Protein AF-A0A8S0SM61-F1 (afdb_monomer)

Mean predicted aligned error: 13.25 Å

Solvent-accessible surface area (backbone atoms only — not comparable to full-atom values): 6289 Å² total; per-residue (Å²): 114,73,71,60,57,52,53,65,54,49,54,59,51,64,63,46,47,63,54,53,51,51,54,50,49,52,52,49,52,50,53,49,47,65,69,76,47,83,88,68,89,76,81,65,53,84,92,44,52,89,74,54,91,76,82,86,75,96,63,91,78,86,83,78,90,63,90,81,80,84,63,94,85,59,80,90,80,83,89,86,82,88,78,92,87,77,86,88,122

Foldseek 3Di:
DVVVVVVVVVVVVVVVVVVVVVVVVVVVVVVVCVVVDDDDDDDDDPVCVVVDADDDDPDDDDDPPDDDDDDPPDDDDDDDDDDDRDDPD

Radius of gyration: 27.91 Å; Cα contacts (8 Å, |Δi|>4): 7; chains: 1; bounding box: 59×35×70 Å

Secondary structure (DSSP, 8-state):
-HHHHHHHHHHHHHHHHHHHHHHHHHHHHHHHHHHH---------GGGGGGS------S-------SS---TTSPP-------------

Organism: NCBI:txid158383

Structure (mmCIF, N/CA/C/O backbone):
data_AF-A0A8S0SM61-F1
#
_entry.id   AF-A0A8S0SM61-F1
#
loop_
_atom_site.group_PDB
_atom_site.id
_atom_site.typ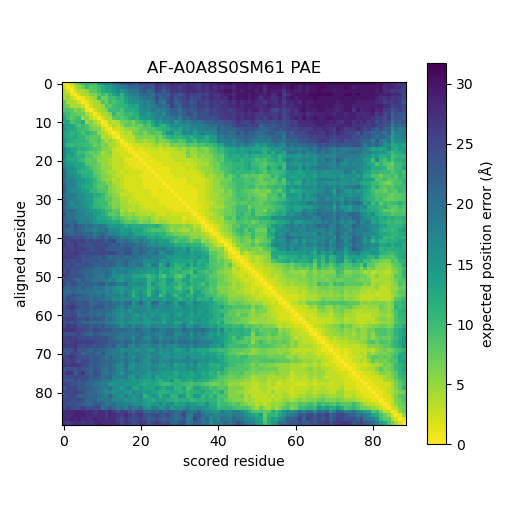e_symbol
_atom_site.label_atom_id
_atom_site.label_alt_id
_atom_site.label_comp_id
_atom_site.label_asym_id
_atom_site.label_entity_id
_atom_site.label_seq_id
_atom_site.pdbx_PDB_ins_code
_atom_site.Cartn_x
_atom_site.Cartn_y
_atom_site.Cartn_z
_atom_site.occupancy
_atom_site.B_iso_or_equiv
_atom_site.auth_seq_id
_atom_site.auth_comp_id
_atom_site.auth_asym_id
_atom_site.auth_atom_id
_atom_site.pdbx_PDB_model_num
ATOM 1 N N . MET A 1 1 ? -44.427 -10.886 42.025 1.00 56.38 1 MET A N 1
ATOM 2 C CA . MET A 1 1 ? -44.467 -10.108 40.768 1.00 56.38 1 MET A CA 1
ATOM 3 C C . MET A 1 1 ? -43.387 -9.032 40.737 1.00 56.38 1 MET A C 1
ATOM 5 O O . MET A 1 1 ? -42.583 -9.107 39.833 1.00 56.38 1 MET A O 1
ATOM 9 N N . ALA A 1 2 ? -43.245 -8.172 41.756 1.00 60.53 2 ALA A N 1
ATOM 10 C CA . ALA A 1 2 ? -42.217 -7.111 41.785 1.00 60.53 2 ALA A CA 1
ATOM 11 C C . ALA A 1 2 ? -40.745 -7.567 41.602 1.00 60.53 2 ALA A C 1
ATOM 13 O O . ALA A 1 2 ? -39.974 -6.891 40.941 1.00 60.53 2 ALA A O 1
ATOM 14 N N . VAL A 1 3 ? -40.364 -8.739 42.127 1.00 60.00 3 VAL A N 1
ATOM 15 C CA . VAL A 1 3 ? -38.977 -9.254 42.043 1.00 60.00 3 VAL A CA 1
ATOM 16 C C . VAL A 1 3 ? -38.571 -9.640 40.613 1.00 60.00 3 VAL A C 1
ATOM 18 O O . VAL A 1 3 ? -37.402 -9.578 40.261 1.00 60.00 3 VAL A O 1
ATOM 21 N N . ILE A 1 4 ? -39.527 -10.047 39.773 1.00 59.50 4 ILE A N 1
ATOM 22 C CA . ILE A 1 4 ? -39.238 -10.488 38.399 1.00 59.50 4 ILE A CA 1
ATOM 23 C C . ILE A 1 4 ? -39.035 -9.266 37.489 1.00 59.50 4 ILE A C 1
ATOM 25 O O . ILE A 1 4 ? -38.171 -9.300 36.617 1.00 59.50 4 ILE A O 1
ATOM 29 N N . ASP A 1 5 ? -39.765 -8.175 37.741 1.00 59.62 5 ASP A N 1
ATOM 30 C CA . ASP A 1 5 ? -39.639 -6.916 36.999 1.00 59.62 5 ASP A CA 1
ATOM 31 C C . ASP A 1 5 ? -38.295 -6.207 37.270 1.00 59.62 5 ASP A C 1
ATOM 33 O O . ASP A 1 5 ? -37.684 -5.700 36.332 1.00 59.62 5 ASP A O 1
ATOM 37 N N . GLU A 1 6 ? -37.771 -6.228 38.505 1.00 57.97 6 GLU A N 1
ATOM 38 C CA . GLU A 1 6 ? -36.435 -5.675 38.816 1.00 57.97 6 GLU A CA 1
ATOM 39 C C . GLU A 1 6 ? -35.302 -6.450 38.123 1.00 57.97 6 GLU A C 1
ATOM 41 O O . GLU A 1 6 ? -34.416 -5.848 37.517 1.00 57.97 6 GLU A O 1
ATOM 46 N N . ILE A 1 7 ? -35.369 -7.786 38.115 1.00 59.28 7 ILE A N 1
ATOM 47 C CA . ILE A 1 7 ? -34.370 -8.647 37.456 1.00 59.28 7 ILE A CA 1
ATOM 48 C C . ILE A 1 7 ? -34.341 -8.402 35.938 1.00 59.28 7 ILE A C 1
ATOM 50 O O . ILE A 1 7 ? -33.269 -8.359 35.326 1.00 59.28 7 ILE A O 1
ATOM 54 N N . PHE A 1 8 ? -35.508 -8.211 35.315 1.00 59.81 8 PHE A N 1
ATOM 55 C CA . PHE A 1 8 ? -35.606 -7.910 33.884 1.00 59.81 8 PHE A CA 1
ATOM 56 C C . PHE A 1 8 ? -35.116 -6.505 33.516 1.00 59.81 8 PHE A C 1
ATOM 58 O O . PHE A 1 8 ? -34.783 -6.292 32.353 1.00 59.81 8 PHE A O 1
ATOM 65 N N . VAL A 1 9 ? -35.043 -5.566 34.465 1.00 61.12 9 VAL A N 1
ATOM 66 C CA . VAL A 1 9 ? -34.484 -4.219 34.256 1.00 61.12 9 VAL A CA 1
ATOM 67 C C . VAL A 1 9 ? -32.973 -4.194 34.511 1.00 61.12 9 VAL A C 1
ATOM 69 O O . VAL A 1 9 ? -32.241 -3.551 33.757 1.00 61.12 9 VAL A O 1
ATOM 72 N N . GLU A 1 10 ? -32.474 -4.932 35.504 1.00 61.53 10 GLU A N 1
ATOM 73 C CA . GLU A 1 10 ? -31.042 -4.971 35.839 1.00 61.53 10 GLU A CA 1
ATOM 74 C C . GLU A 1 10 ? -30.189 -5.719 34.802 1.00 61.53 10 GLU A C 1
ATOM 76 O O . GLU A 1 10 ? -29.100 -5.258 34.447 1.00 61.53 10 GLU A O 1
ATOM 81 N N . ILE A 1 11 ? -30.673 -6.842 34.259 1.00 66.06 11 ILE A N 1
ATOM 82 C CA . ILE A 1 11 ? -29.910 -7.658 33.295 1.00 66.06 11 ILE A CA 1
ATOM 83 C C . ILE A 1 11 ? -29.586 -6.892 31.991 1.00 66.06 11 ILE A C 1
ATOM 85 O O . ILE A 1 11 ? -28.426 -6.910 31.568 1.00 66.06 11 ILE A O 1
ATOM 89 N N . PRO A 1 12 ? -30.531 -6.176 31.347 1.00 67.62 12 PRO A N 1
ATOM 90 C CA . PRO A 1 12 ? -30.236 -5.356 30.173 1.00 67.62 12 PRO A CA 1
ATOM 91 C C . PRO A 1 12 ? -29.209 -4.259 30.454 1.00 67.62 12 PRO A C 1
ATOM 93 O O . PRO A 1 12 ? -28.322 -4.035 29.632 1.00 67.62 12 PRO A O 1
ATOM 96 N N . ILE A 1 13 ? -29.287 -3.601 31.615 1.00 70.69 13 ILE A N 1
ATOM 97 C CA . ILE A 1 13 ? -28.367 -2.522 32.006 1.00 70.69 13 ILE A CA 1
ATOM 98 C C . ILE A 1 13 ? -26.945 -3.069 32.193 1.00 70.69 13 ILE A C 1
ATOM 100 O O . ILE A 1 13 ? -25.985 -2.480 31.690 1.00 70.69 13 ILE A O 1
ATOM 104 N N . LEU A 1 14 ? -26.807 -4.229 32.841 1.00 71.12 14 LEU A N 1
ATOM 105 C CA . LEU A 1 14 ? -25.519 -4.893 33.062 1.00 71.12 14 LEU A CA 1
ATOM 106 C C . LEU A 1 14 ? -24.841 -5.343 31.760 1.00 71.12 14 LEU A C 1
ATOM 108 O O . LEU A 1 14 ? -23.615 -5.344 31.682 1.00 71.12 14 LEU A O 1
ATOM 112 N N . ILE A 1 15 ? -25.611 -5.679 30.722 1.00 74.94 15 ILE A N 1
ATOM 113 C CA . ILE A 1 15 ? -25.076 -6.040 29.397 1.00 74.94 15 ILE A CA 1
ATOM 114 C C . ILE A 1 15 ? -24.692 -4.788 28.588 1.00 74.94 15 ILE A C 1
ATOM 116 O O . ILE A 1 15 ? -23.723 -4.803 27.826 1.00 74.94 15 ILE A O 1
ATOM 120 N N . GLN A 1 16 ? -25.434 -3.690 28.753 1.00 77.94 16 GLN A N 1
ATOM 121 C CA . GLN A 1 16 ? -25.190 -2.422 28.055 1.00 77.94 16 GLN A CA 1
ATOM 122 C C . GLN A 1 16 ? -23.974 -1.678 28.625 1.00 77.94 16 GLN A C 1
ATOM 124 O O . GLN A 1 16 ? -23.246 -1.027 27.877 1.00 77.94 16 GLN A O 1
ATOM 129 N N . LEU A 1 17 ? -23.711 -1.803 29.928 1.00 83.62 17 LEU A N 1
ATOM 130 C CA . LEU A 1 17 ? -22.649 -1.069 30.617 1.00 83.62 17 LEU A CA 1
ATOM 131 C C . LEU A 1 17 ? -21.235 -1.334 30.043 1.00 83.62 17 LEU A C 1
ATOM 133 O O . LEU A 1 17 ? -20.558 -0.361 29.707 1.00 83.62 17 LEU A O 1
ATOM 137 N N . PRO A 1 18 ? -20.775 -2.586 29.833 1.00 86.56 18 PRO A N 1
ATOM 138 C CA . PRO A 1 18 ? -19.469 -2.856 29.226 1.00 86.56 18 PRO A CA 1
ATOM 139 C C . PRO A 1 18 ? -19.327 -2.286 27.811 1.00 86.56 18 PRO A C 1
ATOM 141 O O . PRO A 1 18 ? -18.258 -1.795 27.444 1.00 86.56 18 PRO A O 1
ATOM 144 N N . LYS A 1 19 ? -20.407 -2.327 27.019 1.00 87.94 19 LYS A N 1
ATOM 145 C CA . LYS A 1 19 ? -20.433 -1.778 25.660 1.00 87.94 19 LYS A CA 1
ATOM 146 C C . LYS A 1 19 ? -20.278 -0.258 25.691 1.00 87.94 19 LYS A C 1
ATOM 148 O O . LYS A 1 19 ? -19.393 0.271 25.023 1.00 87.94 19 LYS A O 1
ATOM 153 N N . THR A 1 20 ? -21.061 0.420 26.526 1.00 88.56 20 THR A N 1
ATOM 154 C CA . THR A 1 20 ? -21.006 1.878 26.689 1.00 88.56 20 THR A CA 1
ATOM 155 C C . THR A 1 20 ? -19.650 2.342 27.214 1.00 88.56 20 THR A C 1
ATOM 157 O O . THR A 1 20 ? -19.103 3.324 26.713 1.00 88.56 20 THR A O 1
ATOM 160 N N . ILE A 1 21 ? -19.063 1.627 28.181 1.00 91.12 21 ILE A N 1
ATOM 161 C CA . ILE A 1 21 ? -17.715 1.925 28.690 1.00 91.12 21 ILE A CA 1
ATOM 162 C C . ILE A 1 21 ? -16.677 1.797 27.572 1.00 91.12 21 ILE A C 1
ATOM 164 O O . ILE A 1 21 ? -15.870 2.707 27.395 1.00 91.12 21 ILE A O 1
ATOM 168 N N . LYS A 1 22 ? -16.721 0.714 26.785 1.00 94.25 22 LYS A N 1
ATOM 169 C CA . LYS A 1 22 ? -15.796 0.495 25.664 1.00 94.25 22 LYS A CA 1
ATOM 170 C C . LYS A 1 22 ? -15.925 1.576 24.589 1.00 94.25 22 LYS A C 1
ATOM 172 O O . LYS A 1 22 ? -14.923 2.098 24.108 1.00 94.25 22 LYS A O 1
ATOM 177 N N . GLU A 1 23 ? -17.146 1.928 24.205 1.00 94.81 23 GLU A N 1
ATOM 178 C CA . GLU A 1 23 ? -17.388 2.989 23.220 1.00 94.81 23 GLU A CA 1
ATOM 179 C C . GLU A 1 23 ? -16.899 4.345 23.742 1.00 94.81 23 GLU A C 1
ATOM 181 O O . GLU A 1 23 ? -16.248 5.097 23.017 1.00 94.81 23 GLU A O 1
ATOM 186 N N . THR A 1 24 ? -17.134 4.632 25.023 1.00 94.38 24 THR A N 1
ATOM 187 C CA . THR A 1 24 ? -16.681 5.872 25.664 1.00 94.38 24 THR A CA 1
ATOM 188 C C . THR A 1 24 ? -15.158 5.927 25.757 1.00 94.38 24 THR A C 1
ATOM 190 O O . THR A 1 24 ? -14.575 6.969 25.464 1.00 94.38 24 THR A O 1
ATOM 193 N N . SER A 1 25 ? -14.494 4.816 26.096 1.00 94.25 25 SER A N 1
ATOM 194 C CA . SER A 1 25 ? -13.032 4.764 26.150 1.00 94.25 25 SER A CA 1
ATOM 195 C C . SER A 1 25 ? -12.410 4.977 24.772 1.00 94.25 25 SER A C 1
ATOM 197 O O . SER A 1 25 ? -11.454 5.735 24.661 1.00 94.25 25 SER A O 1
ATOM 199 N N . VAL A 1 26 ? -12.981 4.382 23.715 1.00 95.75 26 VAL A N 1
ATOM 200 C CA . VAL A 1 26 ? -12.521 4.602 22.332 1.00 95.75 26 VAL A CA 1
ATOM 201 C C . VAL A 1 26 ? -12.657 6.073 21.944 1.00 95.75 26 VAL A C 1
ATOM 203 O O . VAL A 1 26 ? -11.704 6.659 21.440 1.00 95.75 26 VAL A O 1
ATOM 206 N N . ARG A 1 27 ? -13.807 6.694 22.233 1.00 95.19 27 ARG A N 1
ATOM 207 C CA . ARG A 1 27 ? -14.042 8.116 21.932 1.00 95.19 27 ARG A CA 1
ATOM 208 C C . ARG A 1 27 ? -13.109 9.040 22.710 1.00 95.19 27 ARG A C 1
ATOM 210 O O . ARG A 1 27 ? -12.651 10.034 22.160 1.00 95.19 27 ARG A O 1
ATOM 217 N N . LEU A 1 28 ? -12.820 8.723 23.972 1.00 95.88 28 LEU A N 1
ATOM 218 C CA . LEU A 1 28 ? -11.864 9.483 24.774 1.00 95.88 28 LEU A CA 1
ATOM 219 C C . LEU A 1 28 ? -10.449 9.370 24.198 1.00 95.88 28 LEU A C 1
ATOM 221 O O . LEU A 1 28 ? -9.771 10.383 24.067 1.00 95.88 28 LEU A O 1
ATOM 225 N N . SER A 1 29 ? -10.009 8.161 23.837 1.00 94.31 29 SER A N 1
ATOM 226 C CA . SER A 1 29 ? -8.702 7.951 23.209 1.00 94.31 29 SER A CA 1
ATOM 227 C C . SER A 1 29 ? -8.575 8.705 21.889 1.00 94.31 29 SER A C 1
ATOM 229 O O . SER A 1 29 ? -7.555 9.349 21.668 1.00 94.31 29 SER A O 1
ATOM 231 N N . ASP A 1 30 ? -9.614 8.675 21.057 1.00 91.25 30 ASP A N 1
ATOM 232 C CA . ASP A 1 30 ? -9.665 9.433 19.807 1.00 91.25 30 ASP A CA 1
ATOM 233 C C . ASP A 1 30 ? -9.583 10.947 20.061 1.00 91.25 30 ASP A C 1
ATOM 235 O O . ASP A 1 30 ? -8.757 11.640 19.474 1.00 91.25 30 ASP A O 1
ATOM 239 N N . ALA A 1 31 ? -10.351 11.468 21.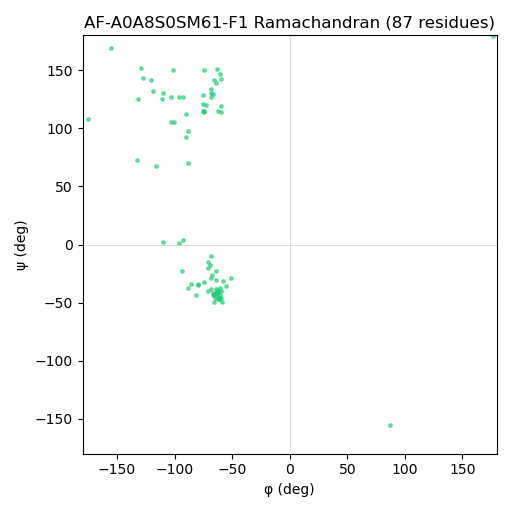024 1.00 92.94 31 ALA A N 1
ATOM 240 C CA . ALA A 1 31 ? -10.297 12.882 21.396 1.00 92.94 31 ALA A CA 1
ATOM 241 C C . ALA A 1 31 ? -8.913 13.307 21.918 1.00 92.94 31 ALA A C 1
ATOM 243 O O . ALA A 1 31 ? -8.432 14.385 21.573 1.00 92.94 31 ALA A O 1
ATOM 244 N N . VAL A 1 32 ? -8.253 12.466 22.722 1.00 93.81 32 VAL A N 1
ATOM 245 C CA . VAL A 1 32 ? -6.882 12.722 23.188 1.00 93.81 32 VAL A CA 1
ATOM 246 C C . VAL A 1 32 ? -5.898 12.679 22.023 1.00 93.81 32 VAL A C 1
ATOM 248 O O . VAL A 1 32 ? -5.045 13.559 21.936 1.00 93.81 32 VAL A O 1
ATOM 251 N N . ALA A 1 33 ? -6.017 11.705 21.118 1.00 89.88 33 ALA A N 1
ATOM 252 C CA . ALA A 1 33 ? -5.151 11.608 19.949 1.00 89.88 33 ALA A CA 1
ATOM 253 C C . ALA A 1 33 ? -5.269 12.859 19.066 1.00 89.88 33 ALA A C 1
ATOM 255 O O . ALA A 1 33 ? -4.254 13.458 18.728 1.00 89.88 33 ALA A O 1
ATOM 256 N N . ASN A 1 34 ? -6.496 13.309 18.802 1.00 86.88 34 ASN A N 1
ATOM 257 C CA . ASN A 1 34 ? -6.774 14.512 18.018 1.00 86.88 34 ASN A CA 1
ATOM 258 C C . ASN A 1 34 ? -6.342 15.816 18.716 1.00 86.88 34 ASN A C 1
ATOM 260 O O . ASN A 1 34 ? -6.086 16.813 18.045 1.00 86.88 34 ASN A O 1
ATOM 264 N N . LEU A 1 35 ? -6.274 15.838 20.054 1.00 90.19 35 LEU A N 1
ATOM 265 C CA . LEU A 1 35 ? -5.804 16.999 20.818 1.00 90.19 35 LEU A CA 1
ATOM 266 C C . LEU A 1 35 ? -4.273 17.071 20.888 1.00 90.19 35 LEU A C 1
ATOM 268 O O . LEU A 1 35 ? -3.701 18.155 20.799 1.00 90.19 35 LEU A O 1
ATOM 272 N N . VAL A 1 36 ? -3.619 15.931 21.123 1.00 92.56 36 VAL A N 1
ATOM 273 C CA . VAL A 1 36 ? -2.172 15.856 21.383 1.00 92.56 3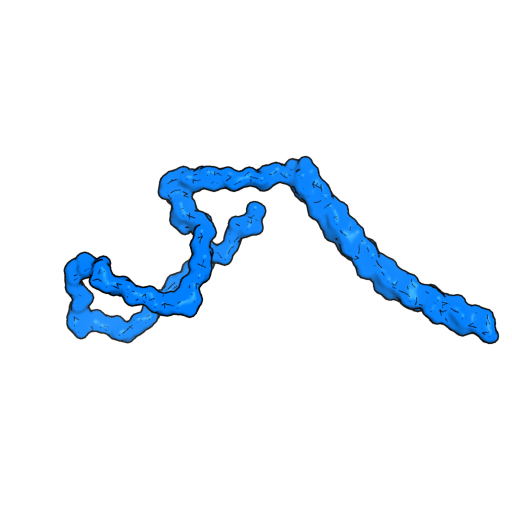6 VAL A CA 1
ATOM 274 C C . VAL A 1 36 ? -1.372 15.786 20.085 1.00 92.56 36 VAL A C 1
ATOM 276 O O . VAL A 1 36 ? -0.267 16.326 20.025 1.00 92.56 36 VAL A O 1
ATOM 279 N N . PHE A 1 37 ? -1.909 15.138 19.052 1.00 86.25 37 PHE A N 1
ATOM 280 C CA . PHE A 1 37 ? -1.225 14.949 17.780 1.00 86.25 37 PHE A CA 1
ATOM 281 C C . PHE A 1 37 ? -1.875 15.786 16.685 1.00 86.25 37 PHE A C 1
ATOM 283 O O . PHE A 1 37 ? -3.079 15.736 16.459 1.00 86.25 37 PHE A O 1
ATOM 290 N N . GLN A 1 38 ? -1.038 16.523 15.960 1.00 77.81 38 GLN A N 1
ATOM 291 C CA . GLN A 1 38 ? -1.413 17.141 14.701 1.00 77.81 38 GLN A CA 1
ATOM 292 C C . GLN A 1 38 ? -0.854 16.271 13.576 1.00 77.81 38 GLN A C 1
ATOM 294 O O . GLN A 1 38 ? 0.354 16.257 13.336 1.00 77.81 38 GLN A O 1
ATOM 299 N N . PHE A 1 39 ? -1.727 15.520 12.908 1.00 73.75 39 PHE A N 1
ATOM 300 C CA . PHE A 1 39 ? -1.361 14.774 11.709 1.00 73.75 39 PHE A CA 1
ATOM 301 C C . PHE A 1 39 ? -1.230 15.770 10.555 1.00 73.75 39 PHE A C 1
ATOM 303 O O . PHE A 1 39 ? -2.189 16.454 10.200 1.00 73.75 39 PHE A O 1
ATOM 310 N N . VAL A 1 40 ? -0.015 15.913 10.028 1.00 75.06 40 VAL A N 1
ATOM 311 C CA . VAL A 1 40 ? 0.291 16.793 8.896 1.00 75.06 40 VAL A CA 1
ATOM 312 C C . VAL A 1 40 ? 0.813 15.924 7.768 1.00 75.06 40 VAL A C 1
ATOM 314 O O . VAL A 1 40 ? 1.712 15.110 7.991 1.00 75.06 40 VAL A O 1
ATOM 317 N N . ASP A 1 41 ? 0.287 16.134 6.564 1.00 70.75 41 ASP A N 1
ATOM 318 C CA . ASP A 1 41 ? 0.810 15.494 5.364 1.00 70.75 41 ASP A CA 1
ATOM 319 C C . ASP A 1 41 ? 2.280 15.887 5.183 1.00 70.75 41 ASP A C 1
ATOM 321 O O . ASP A 1 41 ? 2.623 17.055 4.973 1.00 70.75 41 ASP A O 1
ATOM 325 N N . GLN A 1 42 ? 3.180 14.911 5.296 1.00 65.38 42 GLN A N 1
ATOM 326 C CA . GLN A 1 42 ? 4.587 15.140 5.000 1.00 65.38 42 GLN A CA 1
ATOM 327 C C . GLN A 1 42 ? 4.753 15.269 3.487 1.00 65.38 42 GLN A C 1
ATOM 329 O O . GLN A 1 42 ? 4.464 14.340 2.735 1.00 65.38 42 GLN A O 1
ATOM 334 N N . SER A 1 43 ? 5.261 16.416 3.029 1.00 67.44 43 SER A N 1
ATOM 335 C CA . SER A 1 43 ? 5.648 16.577 1.629 1.00 67.44 43 SER A CA 1
ATOM 336 C C . SER A 1 43 ? 6.775 15.596 1.314 1.00 67.44 43 SER A C 1
ATOM 338 O O . SER A 1 43 ? 7.873 15.723 1.866 1.00 67.44 43 SER A O 1
ATOM 340 N N . TYR A 1 44 ? 6.525 14.628 0.434 1.00 66.62 44 TYR A N 1
ATOM 341 C CA . TYR A 1 44 ? 7.559 13.693 0.009 1.00 66.62 44 TYR A CA 1
ATOM 342 C C . TYR A 1 44 ? 8.708 14.464 -0.647 1.00 66.62 44 TYR A C 1
ATOM 344 O O . TYR A 1 44 ? 8.537 15.134 -1.668 1.00 66.62 44 TYR A O 1
ATOM 352 N N . ILE A 1 45 ? 9.904 14.354 -0.071 1.00 75.44 45 ILE A N 1
ATOM 353 C CA . ILE A 1 45 ? 11.139 14.729 -0.767 1.00 75.44 45 ILE A CA 1
ATOM 354 C C . ILE A 1 45 ? 11.226 13.819 -2.009 1.00 75.44 45 ILE A C 1
ATOM 356 O O . ILE A 1 45 ? 10.810 12.664 -1.912 1.00 75.44 45 ILE A O 1
ATOM 360 N N . PRO A 1 46 ? 11.768 14.247 -3.165 1.00 77.31 46 PRO A N 1
ATOM 361 C CA . PRO A 1 46 ? 11.790 13.420 -4.380 1.00 77.31 46 PRO A CA 1
ATOM 362 C C . PRO A 1 46 ? 12.346 11.997 -4.199 1.00 77.31 46 PRO A C 1
ATOM 364 O O . PRO A 1 46 ? 11.914 11.074 -4.876 1.00 77.31 46 PRO A O 1
ATOM 367 N N . ALA A 1 47 ? 13.262 11.794 -3.246 1.00 79.38 47 ALA A N 1
ATOM 368 C CA . ALA A 1 47 ? 13.807 10.479 -2.901 1.00 79.38 47 ALA A CA 1
ATOM 369 C C . ALA A 1 47 ? 12.814 9.544 -2.175 1.00 79.38 47 ALA A C 1
ATOM 371 O O . ALA A 1 47 ? 13.067 8.347 -2.061 1.00 79.38 47 ALA A O 1
ATOM 372 N N . GLN A 1 48 ? 11.707 10.079 -1.662 1.00 77.62 48 GLN A N 1
ATOM 373 C CA . GLN A 1 48 ? 10.690 9.362 -0.895 1.00 77.62 48 GLN A CA 1
ATOM 374 C C . GLN A 1 48 ? 9.361 9.205 -1.642 1.00 77.62 48 GLN A C 1
ATOM 376 O O . GLN A 1 48 ? 8.435 8.615 -1.093 1.00 77.62 48 GLN A O 1
ATOM 381 N N . SER A 1 49 ? 9.258 9.680 -2.887 1.00 78.94 49 SER A N 1
ATOM 382 C CA . SER A 1 49 ? 8.022 9.582 -3.677 1.00 78.94 49 SER A CA 1
ATOM 383 C C . SER A 1 49 ? 7.553 8.135 -3.867 1.00 78.94 49 SER A C 1
ATOM 385 O O . SER A 1 49 ? 6.358 7.875 -3.866 1.00 78.94 49 SER A O 1
ATOM 387 N N . ASN A 1 50 ? 8.482 7.178 -3.931 1.00 82.38 50 ASN A N 1
ATOM 388 C CA . ASN A 1 50 ? 8.179 5.746 -4.034 1.00 82.38 50 ASN A CA 1
ATOM 389 C C . ASN A 1 50 ? 7.528 5.151 -2.768 1.00 82.38 50 ASN A C 1
ATOM 391 O O . ASN A 1 50 ? 7.095 4.003 -2.800 1.00 82.38 50 ASN A O 1
ATOM 395 N N . PHE A 1 51 ? 7.485 5.891 -1.653 1.00 78.88 51 PHE A N 1
ATOM 396 C CA . PHE A 1 51 ? 6.754 5.510 -0.436 1.00 78.88 51 PHE A CA 1
ATOM 397 C C . PHE A 1 51 ? 5.365 6.149 -0.355 1.00 78.88 51 PHE A C 1
ATOM 399 O O . PHE A 1 51 ? 4.665 5.951 0.640 1.00 78.88 51 PHE A O 1
ATOM 406 N N . ALA A 1 52 ? 4.977 6.932 -1.365 1.00 77.88 52 ALA A N 1
ATOM 407 C CA . ALA A 1 52 ? 3.630 7.459 -1.448 1.00 77.88 52 ALA A CA 1
ATOM 408 C C . ALA A 1 52 ? 2.619 6.317 -1.580 1.00 77.88 52 ALA A C 1
ATOM 410 O O . ALA A 1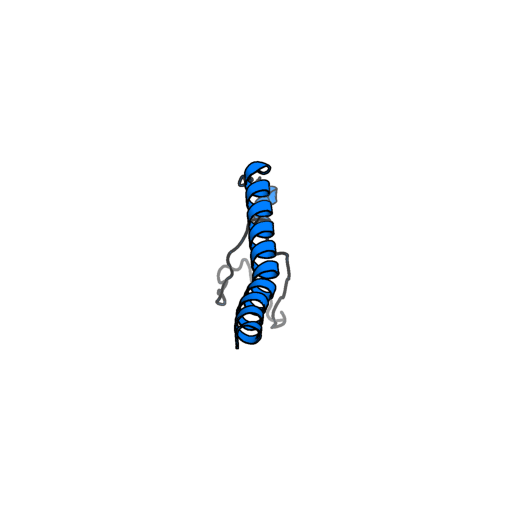 52 ? 2.912 5.243 -2.113 1.00 77.88 52 ALA A O 1
ATOM 411 N N . LEU A 1 53 ? 1.415 6.566 -1.074 1.00 79.88 53 LEU A N 1
ATOM 412 C CA . LEU A 1 53 ? 0.301 5.654 -1.269 1.00 79.88 53 LEU A CA 1
ATOM 413 C C . LEU A 1 53 ? -0.035 5.591 -2.760 1.00 79.88 53 LEU A C 1
ATOM 415 O O . LEU A 1 53 ? -0.035 6.604 -3.456 1.00 79.88 53 LEU A O 1
ATOM 419 N N . VAL A 1 54 ? -0.324 4.385 -3.230 1.00 83.44 54 VAL A N 1
ATOM 420 C CA . VAL A 1 54 ? -0.764 4.120 -4.600 1.00 83.44 54 VAL A CA 1
ATOM 421 C C . VAL A 1 54 ? -2.134 3.468 -4.502 1.00 83.44 54 VAL A C 1
ATOM 423 O O . VAL A 1 54 ? -2.373 2.696 -3.577 1.00 83.44 54 VAL A O 1
ATOM 426 N N . GLU A 1 55 ? -3.051 3.801 -5.399 1.00 86.06 55 GLU A N 1
ATOM 427 C CA . GLU A 1 55 ? -4.350 3.128 -5.456 1.00 86.06 55 GLU A CA 1
ATOM 428 C C . GLU A 1 55 ? -4.199 1.732 -6.069 1.00 86.06 55 GLU A C 1
ATOM 430 O O . GLU A 1 55 ? -3.292 1.481 -6.866 1.00 86.06 55 GLU A O 1
ATOM 435 N N . GLU A 1 56 ? -5.059 0.805 -5.653 1.00 88.00 56 GLU A N 1
ATOM 436 C CA . GLU A 1 56 ? -5.087 -0.526 -6.253 1.00 88.00 56 GLU A CA 1
ATOM 437 C C . GLU A 1 56 ? -5.535 -0.424 -7.713 1.00 88.00 56 GLU A C 1
ATOM 439 O O . GLU A 1 56 ? -6.383 0.394 -8.070 1.00 88.00 56 GLU A O 1
ATOM 444 N N . 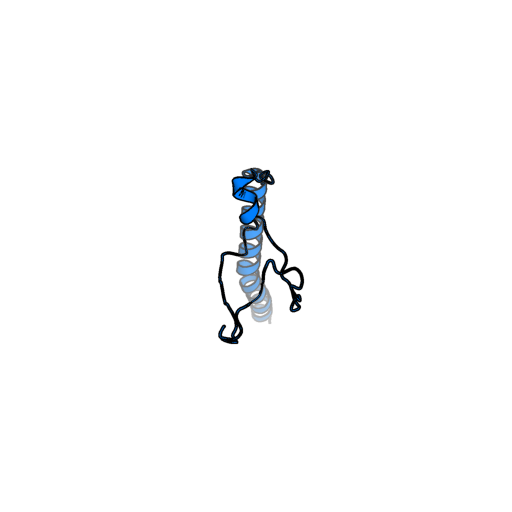ILE A 1 57 ? -4.920 -1.242 -8.564 1.00 90.19 57 ILE A N 1
ATOM 445 C CA . ILE A 1 57 ? -5.290 -1.346 -9.969 1.00 90.19 57 ILE A CA 1
ATOM 446 C C . ILE A 1 57 ? -6.081 -2.641 -10.113 1.00 90.19 57 ILE A C 1
ATOM 448 O O . ILE A 1 57 ? -5.502 -3.725 -10.093 1.00 90.19 57 ILE A O 1
ATOM 452 N N . ASP A 1 58 ? -7.397 -2.511 -10.261 1.00 88.75 58 ASP A N 1
ATOM 453 C CA . ASP A 1 58 ? -8.323 -3.650 -10.307 1.00 88.75 58 ASP A CA 1
ATOM 454 C C . ASP A 1 58 ? -8.186 -4.497 -11.589 1.00 88.75 58 ASP A C 1
ATOM 456 O O . ASP A 1 58 ? -8.639 -5.641 -11.643 1.00 88.75 58 ASP A O 1
ATOM 460 N N . GLU A 1 59 ? -7.553 -3.952 -12.635 1.00 92.12 59 GLU A N 1
ATOM 461 C CA . GLU A 1 59 ? -7.445 -4.574 -13.956 1.00 92.12 59 GLU A CA 1
ATOM 462 C C . GLU A 1 59 ? -6.006 -4.614 -14.487 1.00 92.12 59 GLU A C 1
ATOM 464 O O . GLU A 1 59 ? -5.163 -3.765 -14.198 1.00 92.12 59 GLU A O 1
ATOM 469 N N . ALA A 1 60 ? -5.714 -5.608 -15.329 1.00 89.62 60 ALA A N 1
ATOM 470 C CA . ALA A 1 60 ? -4.407 -5.726 -15.961 1.00 89.62 60 ALA A CA 1
ATOM 471 C C . ALA A 1 60 ? -4.173 -4.588 -16.969 1.00 89.62 60 ALA A C 1
ATOM 473 O O . ALA A 1 60 ? -4.943 -4.402 -17.911 1.00 89.62 60 ALA A O 1
ATOM 474 N N . ILE A 1 61 ? -3.056 -3.873 -16.820 1.00 91.12 61 ILE A N 1
ATOM 475 C CA . ILE A 1 61 ? -2.645 -2.821 -17.754 1.00 91.12 61 ILE A CA 1
ATOM 476 C C . ILE A 1 61 ? -1.648 -3.392 -18.763 1.00 91.12 61 ILE A C 1
ATOM 478 O O . ILE A 1 61 ? -0.611 -3.947 -18.395 1.00 91.12 61 ILE A O 1
ATOM 482 N N . CYS A 1 62 ? -1.934 -3.212 -20.054 1.00 91.62 62 CYS A N 1
ATOM 483 C CA . CYS A 1 62 ? -0.996 -3.550 -21.119 1.00 91.62 62 CYS A CA 1
ATOM 484 C C . CYS A 1 62 ? 0.126 -2.502 -21.194 1.00 91.62 62 CYS A C 1
ATOM 486 O O . CYS A 1 62 ? -0.107 -1.344 -21.543 1.00 91.62 62 CYS A O 1
ATOM 488 N N . VAL A 1 63 ? 1.358 -2.917 -20.897 1.00 90.00 63 VAL A N 1
ATOM 489 C CA . VAL A 1 63 ? 2.552 -2.079 -21.057 1.00 90.00 63 VAL A CA 1
ATOM 490 C C . VAL A 1 63 ? 3.095 -2.262 -22.474 1.00 90.00 63 VAL A C 1
ATOM 492 O O . VAL A 1 63 ? 3.803 -3.222 -22.757 1.00 90.00 63 VAL A O 1
ATOM 495 N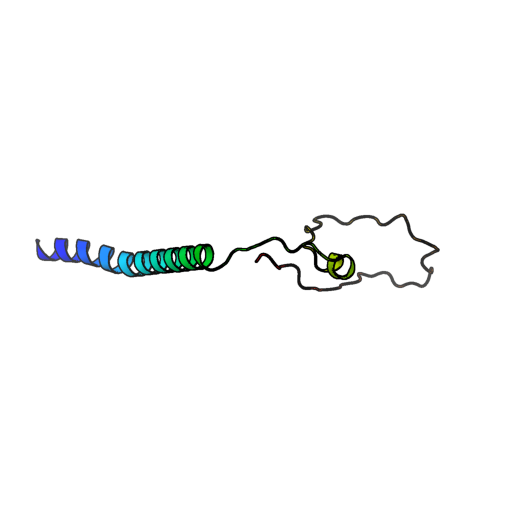 N . SER A 1 64 ? 2.746 -1.344 -23.376 1.00 88.88 64 SER A N 1
ATOM 496 C CA . SER A 1 64 ? 3.133 -1.406 -24.796 1.00 88.88 64 SER A CA 1
ATOM 497 C C . SER A 1 64 ? 4.413 -0.633 -25.133 1.00 88.88 64 SER A C 1
ATOM 499 O O . SER A 1 64 ? 5.071 -0.933 -26.126 1.00 88.88 64 SER A O 1
ATOM 501 N N . ASN A 1 65 ? 4.791 0.353 -24.314 1.00 89.69 65 ASN A N 1
ATOM 502 C CA . ASN A 1 65 ? 5.977 1.179 -24.536 1.00 89.69 65 ASN A CA 1
ATOM 503 C C . ASN A 1 65 ? 7.227 0.544 -23.905 1.00 89.69 65 ASN A C 1
ATOM 505 O O . ASN A 1 65 ? 7.733 1.014 -22.884 1.00 89.69 65 ASN A O 1
ATOM 509 N N . VAL A 1 66 ? 7.689 -0.561 -24.490 1.00 89.00 66 VAL A N 1
ATOM 510 C CA . VAL A 1 66 ? 8.896 -1.272 -24.049 1.00 89.00 66 VAL A CA 1
ATOM 511 C C . VAL A 1 66 ? 10.104 -0.759 -24.833 1.00 89.00 66 VAL A C 1
ATOM 513 O O . VAL A 1 66 ? 10.105 -0.744 -26.061 1.00 89.00 66 VAL A O 1
ATOM 516 N N . GLY A 1 67 ? 11.155 -0.340 -24.125 1.00 93.19 67 GLY A N 1
ATOM 517 C CA . GLY A 1 67 ? 12.442 -0.041 -24.749 1.00 93.19 67 GLY A CA 1
ATOM 518 C C . GLY A 1 67 ? 13.177 -1.332 -25.119 1.00 93.19 67 GLY A C 1
ATOM 519 O O . GLY A 1 67 ? 13.475 -2.134 -24.239 1.00 93.19 67 GLY A O 1
ATOM 520 N N . GLY A 1 68 ? 13.500 -1.521 -26.401 1.00 90.19 68 GLY A N 1
ATOM 521 C CA . GLY A 1 68 ? 14.152 -2.743 -26.895 1.00 90.19 68 GLY A CA 1
ATOM 522 C C . GLY A 1 68 ? 13.158 -3.854 -27.259 1.00 90.19 68 GLY A C 1
ATOM 523 O O . GLY A 1 68 ? 12.014 -3.573 -27.601 1.00 90.19 68 GLY A O 1
ATOM 524 N N . SER A 1 69 ? 13.606 -5.113 -27.229 1.00 90.75 69 SER A N 1
ATOM 525 C CA . SER A 1 69 ? 12.770 -6.297 -27.496 1.00 90.75 69 SER A CA 1
ATOM 526 C C . SER A 1 69 ? 12.901 -7.310 -26.359 1.00 90.75 69 SER A C 1
ATOM 528 O O . SER A 1 69 ? 13.978 -7.453 -25.778 1.00 90.75 69 SER A O 1
ATOM 530 N N . ILE A 1 70 ? 11.795 -7.975 -26.019 1.00 89.94 70 ILE A N 1
ATOM 531 C CA . ILE A 1 70 ? 11.800 -9.111 -25.091 1.00 89.94 70 ILE A CA 1
ATOM 532 C C . ILE A 1 70 ? 12.374 -10.313 -25.861 1.00 89.94 70 ILE A C 1
ATOM 534 O O . ILE A 1 70 ? 11.893 -10.565 -26.965 1.00 89.94 70 ILE A O 1
ATOM 538 N N . PRO A 1 71 ? 13.390 -11.025 -25.338 1.00 93.06 71 PRO A N 1
ATOM 539 C CA . PRO A 1 71 ? 13.958 -12.193 -26.010 1.00 93.06 71 PRO A CA 1
ATOM 540 C C . PRO A 1 71 ? 12.926 -13.299 -26.254 1.00 93.06 71 PRO A C 1
ATOM 542 O O . PRO A 1 71 ? 12.094 -13.563 -25.388 1.00 93.06 71 PRO A O 1
ATOM 545 N N . ASP A 1 72 ? 13.024 -13.982 -27.397 1.00 92.56 72 ASP A N 1
ATOM 54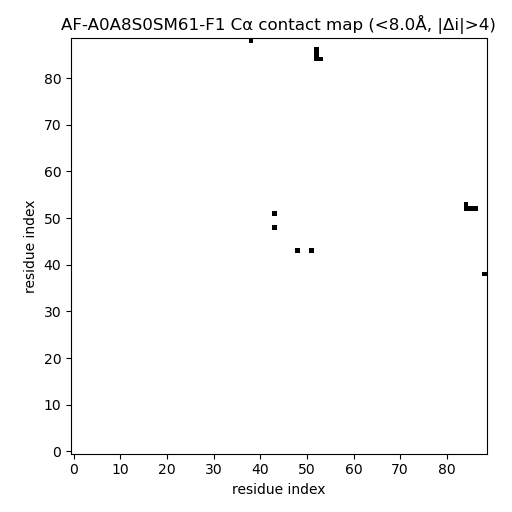6 C CA . ASP A 1 72 ? 12.106 -15.072 -27.772 1.00 92.56 72 ASP A CA 1
ATOM 547 C C . ASP A 1 72 ? 12.192 -16.284 -26.824 1.00 92.56 72 ASP A C 1
ATOM 549 O O . ASP A 1 72 ? 11.258 -17.078 -26.734 1.00 92.56 72 ASP A O 1
ATOM 553 N N . ASP A 1 73 ? 13.315 -16.443 -26.120 1.00 95.38 73 ASP A N 1
ATOM 554 C CA . ASP A 1 73 ? 13.557 -17.496 -25.131 1.00 95.38 73 ASP A CA 1
ATOM 555 C C . ASP A 1 73 ? 13.200 -17.076 -23.694 1.00 95.38 73 ASP A C 1
ATOM 557 O O . ASP A 1 73 ? 13.405 -17.846 -22.750 1.00 95.38 73 ASP A O 1
ATOM 561 N N . PHE A 1 74 ? 12.657 -15.868 -23.505 1.00 92.38 74 PHE A N 1
ATOM 562 C CA . PHE A 1 74 ? 12.225 -15.406 -22.194 1.00 92.38 74 PHE A CA 1
ATOM 563 C C . PHE A 1 74 ? 11.002 -16.210 -21.719 1.00 92.38 74 PHE A C 1
ATOM 565 O O . PHE A 1 74 ? 10.024 -16.342 -22.456 1.00 92.38 74 PHE A O 1
ATOM 572 N N . PRO A 1 75 ? 11.014 -16.748 -20.486 1.00 92.94 75 PRO A N 1
ATOM 573 C CA . PRO A 1 75 ? 9.942 -17.614 -20.022 1.00 92.94 75 PRO A CA 1
ATOM 574 C C . PRO A 1 75 ? 8.636 -16.840 -19.830 1.00 92.94 75 PRO A C 1
ATOM 576 O O . PRO A 1 75 ? 8.599 -15.795 -19.176 1.00 92.94 75 PRO A O 1
ATOM 579 N N . GLU A 1 76 ? 7.542 -17.410 -20.328 1.00 93.25 76 GLU A N 1
ATOM 580 C CA . GLU A 1 76 ? 6.200 -16.941 -19.997 1.00 93.25 76 GLU A CA 1
ATOM 581 C C . GLU A 1 76 ? 5.908 -17.191 -18.511 1.00 93.25 76 GLU A C 1
ATOM 583 O O . GLU A 1 76 ? 6.098 -18.293 -17.988 1.00 93.25 76 GLU A O 1
ATOM 588 N N . GLY A 1 77 ? 5.442 -16.160 -17.807 1.00 92.56 77 GLY A N 1
ATOM 589 C CA . GLY A 1 77 ? 5.140 -16.266 -16.386 1.00 92.56 77 GLY A CA 1
ATOM 590 C C . GLY A 1 77 ? 4.690 -14.954 -15.757 1.00 92.56 77 GLY A C 1
ATOM 591 O O . GLY A 1 77 ? 4.614 -13.915 -16.411 1.00 92.56 77 GLY A O 1
ATOM 592 N N . VAL A 1 78 ? 4.392 -15.010 -14.457 1.00 92.50 78 VAL A N 1
ATOM 593 C CA . VAL A 1 78 ? 3.965 -13.849 -13.665 1.00 92.50 78 VAL A CA 1
ATOM 594 C C . VAL A 1 78 ? 5.060 -13.480 -12.675 1.00 92.50 78 VAL A C 1
ATOM 596 O O . VAL A 1 78 ? 5.496 -14.302 -11.867 1.00 92.50 78 VAL A O 1
ATOM 599 N N . TYR A 1 79 ? 5.488 -12.222 -12.714 1.00 91.75 79 TYR A N 1
ATOM 600 C CA . TYR A 1 79 ? 6.432 -11.680 -11.748 1.00 91.75 79 TYR A CA 1
ATOM 601 C C . TYR A 1 79 ? 5.693 -11.086 -10.547 1.00 91.75 79 TYR A C 1
ATOM 603 O O . TYR A 1 79 ? 5.015 -10.070 -10.672 1.00 91.75 79 TYR A O 1
ATOM 611 N N . ILE A 1 80 ? 5.835 -11.711 -9.376 1.00 94.44 80 ILE A N 1
ATOM 612 C CA . ILE A 1 80 ? 5.160 -11.286 -8.143 1.00 94.44 80 ILE A CA 1
ATOM 613 C C . ILE A 1 80 ? 6.151 -10.554 -7.233 1.00 94.44 80 ILE A C 1
ATOM 615 O O . ILE A 1 80 ? 7.213 -11.077 -6.884 1.00 94.44 80 ILE A O 1
ATOM 619 N N . ARG A 1 81 ? 5.783 -9.343 -6.805 1.00 93.12 81 ARG A N 1
ATOM 620 C CA . ARG A 1 81 ? 6.515 -8.536 -5.819 1.00 93.12 81 ARG A CA 1
ATOM 621 C C . ARG A 1 81 ? 5.544 -8.018 -4.765 1.00 93.12 81 ARG A C 1
ATOM 623 O O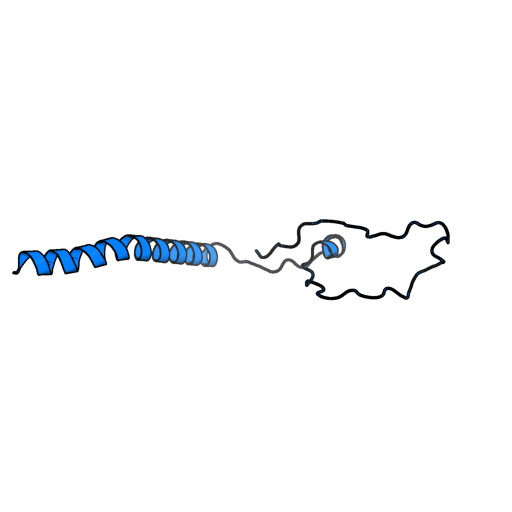 . ARG A 1 81 ? 4.590 -7.335 -5.102 1.00 93.12 81 ARG A O 1
ATOM 630 N N . ASN A 1 82 ? 5.834 -8.300 -3.496 1.00 90.12 82 ASN A N 1
ATOM 631 C CA . ASN A 1 82 ? 5.048 -7.809 -2.365 1.00 90.12 82 ASN A CA 1
ATOM 632 C C . ASN A 1 82 ? 5.743 -6.614 -1.699 1.00 90.12 82 ASN A C 1
ATOM 634 O O . ASN A 1 82 ? 6.973 -6.545 -1.658 1.00 90.12 82 ASN A O 1
ATOM 638 N N . GLY A 1 83 ? 4.955 -5.711 -1.121 1.00 87.00 83 GLY A N 1
ATOM 639 C CA . GLY A 1 83 ? 5.434 -4.542 -0.388 1.00 87.00 83 GLY A CA 1
ATOM 640 C C . GLY A 1 83 ? 4.401 -4.058 0.625 1.00 87.00 83 GLY A C 1
ATOM 641 O O . GLY A 1 83 ? 3.260 -4.516 0.627 1.00 87.00 83 GLY A O 1
ATOM 642 N N . ARG A 1 84 ? 4.800 -3.142 1.516 1.00 80.94 84 ARG A N 1
ATOM 643 C CA . ARG A 1 84 ? 3.840 -2.490 2.413 1.00 80.94 84 ARG A CA 1
ATOM 644 C C . ARG A 1 84 ? 3.037 -1.471 1.619 1.00 80.94 84 ARG A C 1
ATOM 646 O O . ARG A 1 84 ? 3.580 -0.461 1.189 1.00 80.94 84 ARG A O 1
ATOM 653 N N . HIS A 1 85 ? 1.748 -1.732 1.494 1.00 73.25 85 HIS A N 1
ATOM 654 C CA . HIS A 1 85 ? 0.760 -0.828 0.928 1.00 73.25 85 HIS A CA 1
ATOM 655 C C . HIS A 1 85 ? -0.234 -0.469 2.034 1.00 73.25 85 HIS A C 1
ATOM 657 O O . HIS A 1 85 ? -1.346 -0.959 2.053 1.00 73.25 85 HIS A O 1
ATOM 663 N N . PHE A 1 86 ? 0.215 0.266 3.056 1.00 57.81 86 PHE A N 1
ATOM 664 C CA . PHE A 1 86 ? -0.671 1.009 3.962 1.00 57.81 86 PHE A CA 1
ATOM 665 C C . PHE A 1 86 ? 0.164 1.830 4.952 1.00 57.81 86 PHE A C 1
ATOM 667 O O . PHE A 1 86 ? 0.764 1.290 5.881 1.00 57.81 86 PHE A O 1
ATOM 674 N N . PHE A 1 87 ? 0.172 3.145 4.772 1.00 51.84 87 PHE A N 1
ATOM 675 C CA . PHE A 1 87 ? 0.509 4.109 5.817 1.00 51.84 87 PHE A CA 1
ATOM 676 C C . PHE A 1 87 ? -0.565 5.187 5.795 1.00 51.84 87 PHE A C 1
ATOM 678 O O . PHE A 1 87 ? -0.359 6.288 5.301 1.00 51.84 87 PHE A O 1
ATOM 685 N N . ARG A 1 88 ? -1.757 4.833 6.273 1.00 41.06 88 ARG A N 1
ATOM 686 C CA . ARG A 1 88 ? -2.728 5.835 6.692 1.00 41.06 88 ARG A CA 1
ATOM 687 C C . ARG A 1 88 ? -2.446 6.087 8.174 1.00 41.06 88 ARG A C 1
ATOM 689 O O . ARG A 1 88 ? -2.889 5.301 9.009 1.00 41.06 88 ARG A O 1
ATOM 696 N N . CYS A 1 89 ? -1.608 7.080 8.455 1.00 37.97 89 CYS A N 1
ATOM 697 C CA . CYS A 1 89 ? -1.501 7.698 9.774 1.00 37.97 89 CYS A CA 1
ATOM 698 C C . CYS A 1 89 ? -2.309 8.988 9.729 1.00 37.97 89 CYS A C 1
ATOM 700 O O . CYS A 1 89 ? -2.080 9.755 8.771 1.00 37.97 89 CYS A O 1
#

Sequence (89 aa):
MAVIDEIFVEIPILIQLPKTIKETSVRLSDAVANLVFQFVDQSYIPAQSNFALVEEIDEAICVSNVGG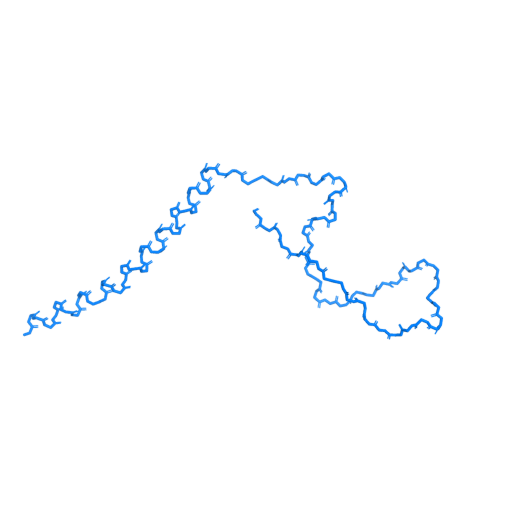SIPDDFPEGVYIRNGRHFFRC

pLDDT: mean 81.07, std 13.7, range [37.97, 95.88]